Protein AF-A0A2V9SUU8-F1 (afdb_monomer_lite)

Radius of gyration: 11.86 Å; chains: 1; bounding box: 28×24×31 Å

Foldseek 3Di:
DVLLCVLVVLLVVLVPDPPPVVSVVSLVVSLVSLVVSLVVCVVVVPPPSNVVSVVSNVVSVVVVVD

Secondary structure (DSSP, 8-state):
--GGGHHHHHHHHHHS---HHHHHHHHHHHHHHHHHHHHHHHHTT-HHHHHHHHHHHHHHHHHTT-

Sequence (66 aa):
MAEHLEWIRLYRSALQETDPAKQQARIEEAKRMMKQALRLAVEYEDSDQRRTISEALSHLENIRRS

Structure (mmCIF, N/CA/C/O backbone):
data_AF-A0A2V9SUU8-F1
#
_entry.id   AF-A0A2V9SUU8-F1
#
loop_
_atom_site.group_PDB
_atom_site.id
_atom_site.type_symbol
_atom_site.label_atom_id
_atom_site.label_alt_id
_atom_site.label_comp_id
_atom_site.label_asym_id
_atom_site.label_entity_id
_atom_site.label_seq_id
_atom_site.pdbx_PDB_ins_code
_atom_site.Cartn_x
_atom_site.Cartn_y
_atom_site.Cartn_z
_atom_site.occupancy
_atom_site.B_iso_or_equiv
_atom_site.auth_seq_id
_atom_site.auth_comp_id
_atom_site.auth_asym_id
_atom_site.auth_atom_id
_atom_site.pdbx_PDB_model_num
ATOM 1 N N . MET A 1 1 ? 10.082 -13.621 -8.481 1.00 45.62 1 MET A N 1
ATOM 2 C CA . MET A 1 1 ? 8.859 -13.183 -9.200 1.00 45.62 1 MET A CA 1
ATOM 3 C C . MET A 1 1 ? 7.647 -13.007 -8.278 1.00 45.62 1 MET A C 1
ATOM 5 O O . MET A 1 1 ? 6.969 -12.004 -8.439 1.00 45.62 1 MET A O 1
ATOM 9 N N . ALA A 1 2 ? 7.379 -13.885 -7.297 1.00 53.75 2 ALA A N 1
ATOM 10 C CA . ALA A 1 2 ? 6.210 -13.753 -6.404 1.00 53.75 2 ALA A CA 1
ATOM 11 C C . ALA A 1 2 ? 6.320 -12.651 -5.322 1.00 53.75 2 ALA A C 1
ATOM 13 O O . ALA A 1 2 ? 5.315 -12.030 -4.986 1.00 53.75 2 ALA A O 1
ATOM 14 N N . GLU A 1 3 ? 7.526 -12.356 -4.825 1.00 59.03 3 GLU A N 1
ATOM 15 C CA . GLU A 1 3 ? 7.747 -11.356 -3.758 1.00 59.03 3 GLU A CA 1
ATOM 16 C C . GLU A 1 3 ? 7.332 -9.930 -4.164 1.00 59.03 3 GLU A C 1
ATOM 18 O O . GLU A 1 3 ? 6.873 -9.152 -3.331 1.00 59.03 3 GLU A O 1
ATOM 23 N N . HIS A 1 4 ? 7.388 -9.592 -5.461 1.00 63.91 4 HIS A N 1
ATOM 24 C CA . HIS A 1 4 ? 7.024 -8.252 -5.934 1.00 63.91 4 HIS A CA 1
ATOM 25 C C . HIS A 1 4 ? 5.522 -7.942 -5.818 1.00 63.91 4 HIS A C 1
ATOM 27 O O . HIS A 1 4 ? 5.158 -6.774 -5.891 1.00 63.91 4 HIS A O 1
ATOM 33 N N . LEU A 1 5 ? 4.653 -8.948 -5.637 1.00 77.31 5 LEU A N 1
ATOM 34 C CA . LEU A 1 5 ? 3.200 -8.770 -5.478 1.00 77.31 5 LEU A CA 1
ATOM 35 C C . LEU A 1 5 ? 2.737 -8.931 -4.028 1.00 77.31 5 LEU A C 1
ATOM 37 O O . LEU A 1 5 ? 1.559 -8.721 -3.730 1.00 77.31 5 LEU A O 1
ATOM 41 N N . GLU A 1 6 ? 3.637 -9.280 -3.108 1.00 88.50 6 GLU A N 1
ATOM 42 C CA . GLU A 1 6 ? 3.279 -9.496 -1.705 1.00 88.50 6 GLU A CA 1
ATOM 43 C C . GLU A 1 6 ? 2.715 -8.225 -1.055 1.00 88.50 6 GLU A C 1
ATOM 45 O O . GLU A 1 6 ? 1.774 -8.287 -0.256 1.00 88.50 6 GLU A O 1
ATOM 50 N N . TRP A 1 7 ? 3.198 -7.055 -1.484 1.00 91.75 7 TRP A N 1
ATOM 51 C CA . TRP A 1 7 ? 2.679 -5.771 -1.02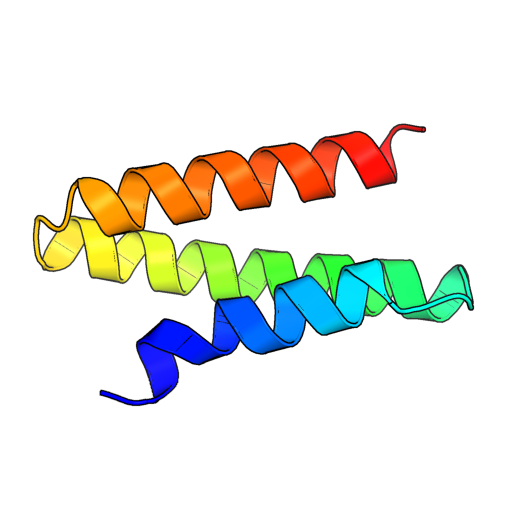3 1.00 91.75 7 TRP A CA 1
ATOM 52 C C . TRP A 1 7 ? 1.184 -5.586 -1.335 1.00 91.75 7 TRP A C 1
ATOM 54 O O . TRP A 1 7 ? 0.486 -4.968 -0.536 1.00 91.75 7 TRP A O 1
ATOM 64 N N . ILE A 1 8 ? 0.654 -6.164 -2.426 1.00 93.56 8 ILE A N 1
ATOM 65 C CA . ILE A 1 8 ? -0.778 -6.085 -2.776 1.00 93.56 8 ILE A CA 1
ATOM 66 C C . ILE A 1 8 ? -1.615 -6.867 -1.765 1.00 93.56 8 ILE A C 1
ATOM 68 O O . ILE A 1 8 ? -2.676 -6.405 -1.336 1.00 93.56 8 ILE A O 1
ATOM 72 N N . ARG A 1 9 ? -1.144 -8.056 -1.369 1.00 94.00 9 ARG A N 1
ATOM 73 C CA . ARG A 1 9 ? -1.828 -8.899 -0.381 1.00 94.00 9 ARG A CA 1
ATOM 74 C C . ARG A 1 9 ? -1.905 -8.185 0.965 1.00 94.00 9 ARG A C 1
ATOM 76 O O . ARG A 1 9 ? -2.978 -8.122 1.561 1.00 94.00 9 ARG A O 1
ATOM 83 N N . LEU A 1 10 ? -0.786 -7.619 1.412 1.00 94.44 10 LEU A N 1
ATOM 84 C CA . LEU A 1 10 ? -0.706 -6.900 2.684 1.00 94.44 10 LEU A CA 1
ATOM 85 C C . LEU A 1 10 ? -1.513 -5.602 2.658 1.00 94.44 10 LEU A C 1
ATOM 87 O O . LEU A 1 10 ? -2.242 -5.324 3.605 1.00 94.44 10 LEU A O 1
ATOM 91 N N . TYR A 1 11 ? -1.474 -4.865 1.548 1.00 94.81 11 TYR A N 1
ATOM 92 C CA . TYR A 1 11 ? -2.313 -3.688 1.334 1.00 94.81 11 TYR A CA 1
ATOM 93 C C . TYR A 1 11 ? -3.802 -4.024 1.488 1.00 94.81 11 TYR A C 1
ATOM 95 O O . TYR A 1 11 ? -4.496 -3.402 2.289 1.00 94.81 11 TYR A O 1
ATOM 103 N N . ARG A 1 12 ? -4.294 -5.063 0.801 1.00 94.31 12 ARG A N 1
ATOM 104 C CA . ARG A 1 12 ? -5.692 -5.508 0.938 1.00 94.31 12 ARG A CA 1
ATOM 105 C C . ARG A 1 12 ? -6.014 -5.950 2.365 1.00 94.31 12 ARG A C 1
ATOM 107 O O . ARG A 1 12 ? -7.061 -5.587 2.888 1.00 94.31 12 ARG A O 1
ATOM 114 N N . SER A 1 13 ? -5.103 -6.680 3.006 1.00 94.44 13 SER A N 1
ATOM 115 C CA . SER A 1 13 ? -5.279 -7.140 4.387 1.00 94.44 13 SER A CA 1
ATOM 116 C C . SER A 1 13 ? -5.333 -5.996 5.403 1.00 94.44 13 SER A C 1
ATOM 118 O O . SER A 1 13 ? -5.998 -6.147 6.429 1.00 94.44 13 SER A O 1
ATOM 120 N N . ALA A 1 14 ? -4.640 -4.885 5.142 1.00 93.62 14 ALA A N 1
ATOM 121 C CA . ALA A 1 14 ? -4.696 -3.674 5.954 1.00 93.62 14 ALA A CA 1
ATOM 122 C C . ALA A 1 14 ? -6.030 -2.931 5.776 1.00 93.62 14 ALA A C 1
ATOM 124 O O . ALA A 1 14 ? -6.597 -2.454 6.754 1.00 93.62 14 ALA A O 1
ATOM 125 N N . LEU A 1 15 ? -6.570 -2.888 4.552 1.00 93.38 15 LEU A N 1
ATOM 126 C CA . LEU A 1 15 ? -7.875 -2.275 4.272 1.00 93.38 15 LEU A CA 1
ATOM 127 C C . LEU A 1 15 ? -9.059 -3.074 4.829 1.00 93.38 15 LEU A C 1
ATOM 129 O O . LEU A 1 15 ? -10.082 -2.494 5.173 1.00 93.38 15 LEU A O 1
ATOM 133 N N . GLN A 1 16 ? -8.935 -4.399 4.882 1.00 94.56 16 GLN A N 1
ATOM 134 C CA . GLN A 1 16 ? -9.995 -5.299 5.345 1.00 94.56 16 GLN A CA 1
ATOM 135 C C . GLN A 1 16 ? -9.966 -5.551 6.858 1.00 94.56 16 GLN A C 1
ATOM 137 O O . GLN A 1 16 ? -10.863 -6.213 7.373 1.00 94.56 16 GLN A O 1
ATOM 142 N N . GLU A 1 17 ? -8.940 -5.081 7.574 1.00 93.56 17 GLU A N 1
ATOM 143 C CA . GLU A 1 17 ? -8.886 -5.223 9.029 1.00 93.56 17 GLU A CA 1
ATOM 144 C C . GLU A 1 17 ? -9.848 -4.242 9.696 1.00 93.56 17 GLU A C 1
ATOM 146 O O . GLU A 1 17 ? -9.775 -3.036 9.476 1.00 93.56 17 GLU A O 1
ATOM 151 N N . THR A 1 18 ? -10.740 -4.784 10.517 1.00 90.81 18 THR A N 1
ATOM 152 C CA . THR A 1 18 ? -11.785 -4.043 11.226 1.00 90.81 18 THR A CA 1
ATOM 153 C C . THR A 1 18 ? -11.397 -3.724 12.665 1.00 90.81 18 THR A C 1
ATOM 155 O O . THR A 1 18 ? -11.994 -2.842 13.270 1.00 90.81 18 THR A O 1
ATOM 158 N N . ASP A 1 19 ? -10.434 -4.455 13.233 1.00 93.06 19 ASP A N 1
ATOM 159 C CA . ASP A 1 19 ? -9.877 -4.198 14.561 1.00 93.06 19 ASP A CA 1
ATOM 160 C C . ASP A 1 19 ? -8.853 -3.050 14.474 1.00 93.06 19 ASP A C 1
ATOM 162 O O . ASP A 1 19 ? -7.776 -3.256 13.907 1.00 93.06 19 ASP A O 1
ATOM 166 N N . PRO A 1 20 ? -9.122 -1.862 15.052 1.00 86.75 20 PRO A N 1
ATOM 167 C CA . PRO A 1 20 ? -8.245 -0.697 14.907 1.00 86.75 20 PRO A CA 1
ATOM 168 C C . PRO A 1 20 ? -6.820 -0.936 15.420 1.00 86.75 20 PRO A C 1
ATOM 170 O O . PRO A 1 20 ? -5.851 -0.435 14.843 1.00 86.75 20 PRO A O 1
ATOM 173 N N . ALA A 1 21 ? -6.664 -1.745 16.476 1.00 87.56 21 ALA A N 1
ATOM 174 C CA . ALA A 1 21 ? -5.353 -2.047 17.042 1.00 87.56 21 ALA A CA 1
ATOM 175 C C . ALA A 1 21 ? -4.519 -2.917 16.088 1.00 87.56 21 ALA A C 1
ATOM 177 O O . ALA A 1 21 ? -3.311 -2.715 15.943 1.00 87.56 21 ALA A O 1
ATOM 178 N N . LYS A 1 22 ? -5.164 -3.858 15.389 1.00 92.50 22 LYS A N 1
ATOM 179 C CA . LYS A 1 22 ? -4.507 -4.705 14.380 1.00 92.50 22 LYS A CA 1
ATOM 180 C C . LYS A 1 22 ? -4.351 -3.995 13.044 1.00 92.50 22 LYS A C 1
ATOM 182 O O . LYS A 1 22 ? -3.362 -4.228 12.348 1.00 92.50 22 LYS A O 1
ATOM 187 N N . GLN A 1 23 ? -5.286 -3.114 12.700 1.00 92.06 23 GLN A N 1
ATOM 188 C CA . GLN A 1 23 ? -5.272 -2.359 11.456 1.00 92.06 23 GLN A CA 1
ATOM 189 C C . GLN A 1 23 ? -4.014 -1.501 11.377 1.00 92.06 23 GLN A C 1
ATOM 191 O O . GLN A 1 23 ? -3.314 -1.540 10.368 1.00 92.06 23 GLN A O 1
ATOM 196 N N . GLN A 1 24 ? -3.648 -0.828 12.470 1.00 90.62 24 GLN A N 1
ATOM 197 C CA . GLN A 1 24 ? -2.426 -0.030 12.514 1.00 90.62 24 GLN A CA 1
ATOM 198 C C . GLN A 1 24 ? -1.165 -0.871 12.258 1.00 90.62 24 GLN A C 1
ATOM 200 O O . GLN A 1 24 ? -0.298 -0.465 11.481 1.00 90.62 24 GLN A O 1
ATOM 205 N N . ALA A 1 25 ? -1.063 -2.058 12.86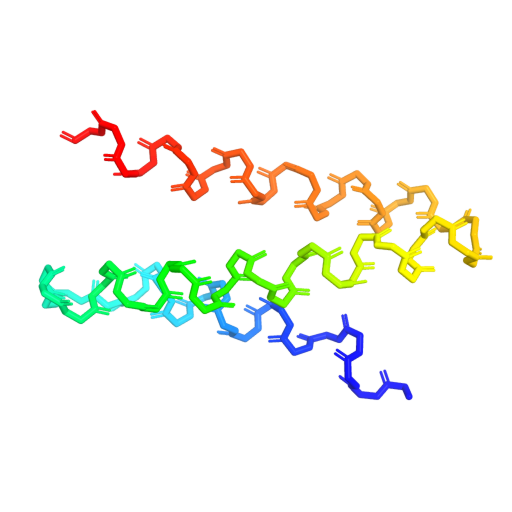5 1.00 93.31 25 ALA A N 1
ATOM 206 C CA . ALA A 1 25 ? 0.071 -2.956 12.652 1.00 93.31 25 ALA A CA 1
ATOM 207 C C . ALA A 1 25 ? 0.151 -3.441 11.193 1.00 93.31 25 ALA A C 1
ATOM 209 O O . ALA A 1 25 ? 1.227 -3.412 10.593 1.00 93.31 25 ALA A O 1
ATOM 210 N N . ARG A 1 26 ? -0.991 -3.809 10.596 1.00 93.94 26 ARG A N 1
ATOM 211 C CA . ARG A 1 26 ? -1.063 -4.234 9.189 1.00 93.94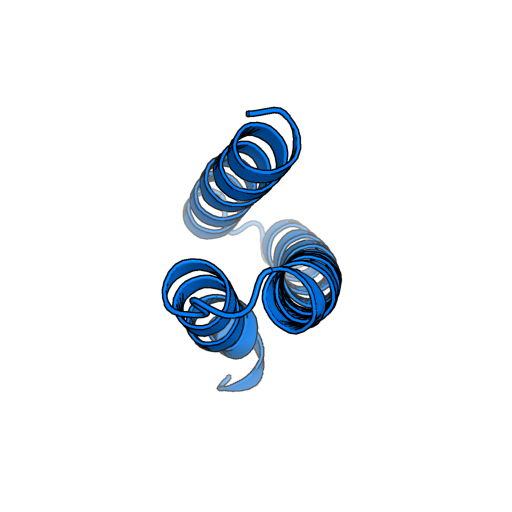 26 ARG A CA 1
ATOM 212 C C . ARG A 1 26 ? -0.771 -3.106 8.208 1.00 93.94 26 ARG A C 1
ATOM 214 O O . ARG A 1 26 ? -0.122 -3.346 7.195 1.00 93.94 26 ARG A O 1
ATOM 221 N N . ILE A 1 27 ? -1.207 -1.880 8.502 1.00 93.75 27 ILE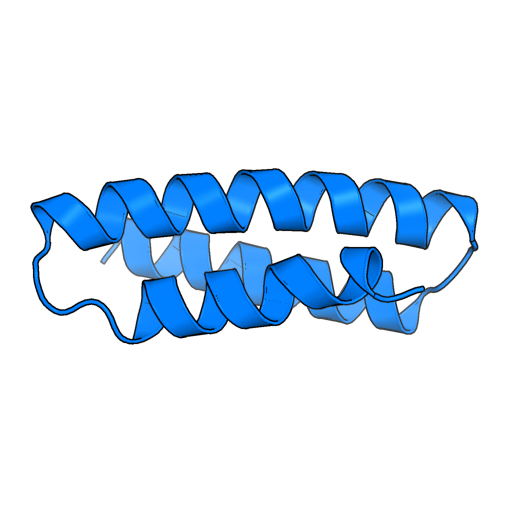 A N 1
ATOM 222 C CA . ILE A 1 27 ? -0.863 -0.699 7.704 1.00 93.75 27 ILE A CA 1
ATOM 223 C C . ILE A 1 27 ? 0.656 -0.508 7.699 1.00 93.75 27 ILE A C 1
ATOM 225 O O . ILE A 1 27 ? 1.244 -0.346 6.633 1.00 93.75 27 ILE A O 1
ATOM 229 N N . GLU A 1 28 ? 1.318 -0.561 8.857 1.00 94.25 28 GLU A N 1
ATOM 230 C CA . GLU A 1 28 ? 2.776 -0.394 8.919 1.00 94.25 28 GLU A CA 1
ATOM 231 C C . GLU A 1 28 ? 3.531 -1.531 8.214 1.00 94.25 28 GLU A C 1
ATOM 233 O O . GLU A 1 28 ? 4.519 -1.276 7.521 1.00 94.25 28 GLU A O 1
ATOM 238 N N . GLU A 1 29 ? 3.053 -2.771 8.323 1.00 94.56 29 GLU A N 1
ATOM 239 C CA . GLU A 1 29 ? 3.597 -3.917 7.587 1.00 94.56 29 GLU A CA 1
ATOM 240 C C . GLU A 1 29 ? 3.460 -3.734 6.066 1.00 94.56 29 GLU A C 1
ATOM 242 O O . GLU A 1 29 ? 4.453 -3.817 5.336 1.00 94.56 29 GLU A O 1
ATOM 247 N N . ALA A 1 30 ? 2.261 -3.382 5.590 1.00 95.06 30 ALA A N 1
ATOM 248 C CA . ALA A 1 30 ? 2.011 -3.095 4.183 1.00 95.06 30 ALA A CA 1
ATOM 249 C C . ALA A 1 30 ? 2.916 -1.962 3.678 1.00 95.06 30 ALA A C 1
ATOM 251 O O . ALA A 1 30 ? 3.578 -2.114 2.653 1.00 95.06 30 ALA A O 1
ATOM 252 N N . LYS A 1 31 ? 3.044 -0.861 4.431 1.00 95.25 31 LYS A N 1
ATOM 253 C CA . LYS A 1 31 ? 3.921 0.264 4.065 1.00 95.25 31 LYS A CA 1
ATOM 254 C C . LYS A 1 31 ? 5.388 -0.147 3.948 1.00 95.25 31 LYS A C 1
ATOM 256 O O . LYS A 1 31 ? 6.079 0.348 3.056 1.00 95.25 31 LYS A O 1
ATOM 261 N N . ARG A 1 32 ? 5.891 -1.022 4.827 1.00 94.81 32 ARG A N 1
ATOM 262 C CA . ARG A 1 32 ? 7.276 -1.526 4.743 1.00 94.81 32 ARG A CA 1
ATOM 263 C C . ARG A 1 32 ? 7.497 -2.312 3.455 1.00 94.81 32 ARG A C 1
ATOM 265 O O . ARG A 1 32 ? 8.447 -2.007 2.734 1.00 94.81 32 ARG A O 1
ATOM 272 N N . MET A 1 33 ? 6.600 -3.242 3.135 1.00 94.44 33 MET A N 1
ATOM 273 C CA . MET A 1 33 ? 6.704 -4.049 1.915 1.00 94.44 33 MET A CA 1
ATOM 274 C C . MET A 1 33 ? 6.522 -3.211 0.648 1.00 94.44 33 MET A C 1
ATOM 276 O O . MET A 1 33 ? 7.284 -3.358 -0.302 1.00 94.44 33 MET A O 1
ATOM 280 N N . MET A 1 34 ? 5.595 -2.252 0.650 1.00 95.12 34 MET A N 1
ATOM 281 C CA . MET A 1 34 ? 5.409 -1.315 -0.462 1.00 95.12 34 MET A CA 1
ATOM 282 C C . MET A 1 34 ? 6.655 -0.459 -0.708 1.00 95.12 34 MET A C 1
ATOM 284 O O . MET A 1 34 ? 7.042 -0.260 -1.852 1.00 95.12 34 MET A O 1
ATOM 288 N N . LYS A 1 35 ? 7.347 0.004 0.342 1.00 94.81 35 LYS A N 1
ATOM 289 C CA . LYS A 1 35 ? 8.615 0.739 0.183 1.00 94.81 35 LYS A CA 1
ATOM 290 C C . LYS A 1 35 ? 9.722 -0.121 -0.428 1.00 94.81 35 LYS A C 1
ATOM 292 O O . LYS A 1 35 ? 10.525 0.408 -1.189 1.00 94.81 35 LYS A O 1
ATOM 297 N N . GLN A 1 36 ? 9.784 -1.412 -0.101 1.00 93.88 36 GLN A N 1
ATOM 298 C CA . GLN A 1 36 ? 10.732 -2.337 -0.731 1.00 93.88 36 GLN A CA 1
ATOM 299 C C . GLN A 1 36 ? 10.372 -2.570 -2.202 1.00 93.88 36 GLN A C 1
ATOM 301 O O . GLN A 1 36 ? 11.223 -2.401 -3.070 1.00 93.88 36 GLN A O 1
ATOM 306 N N . ALA A 1 37 ? 9.099 -2.848 -2.491 1.00 93.25 37 ALA A N 1
ATOM 307 C CA . ALA A 1 37 ? 8.607 -3.018 -3.854 1.00 93.25 37 ALA A CA 1
ATOM 308 C C . ALA A 1 37 ? 8.822 -1.759 -4.713 1.00 93.25 37 ALA A C 1
ATOM 310 O O . ALA A 1 37 ? 9.134 -1.873 -5.893 1.00 93.25 37 ALA A O 1
ATOM 311 N N . LEU A 1 38 ? 8.720 -0.563 -4.121 1.00 94.19 38 LEU A N 1
ATOM 312 C CA . LEU A 1 38 ? 9.005 0.696 -4.808 1.00 94.19 38 LEU A CA 1
ATOM 313 C C . LEU A 1 38 ? 10.481 0.814 -5.205 1.00 94.19 38 LEU A C 1
ATOM 315 O O . LEU A 1 38 ? 10.766 1.277 -6.304 1.00 94.19 38 LEU A O 1
ATOM 319 N N . ARG A 1 39 ? 11.415 0.392 -4.339 1.00 93.56 39 ARG A N 1
ATOM 320 C CA . ARG A 1 39 ? 12.853 0.379 -4.669 1.00 93.56 39 ARG A CA 1
ATOM 321 C C . ARG A 1 39 ? 13.137 -0.564 -5.831 1.00 93.56 39 ARG A C 1
ATOM 323 O O . ARG A 1 39 ? 13.780 -0.146 -6.782 1.00 93.56 39 ARG A O 1
ATOM 330 N N . LEU A 1 40 ? 12.574 -1.772 -5.798 1.00 91.81 40 LEU A N 1
ATOM 331 C CA . LEU A 1 40 ? 12.708 -2.733 -6.895 1.00 91.81 40 LEU A CA 1
ATOM 332 C C . LEU A 1 40 ? 12.127 -2.182 -8.201 1.00 91.81 40 LEU A C 1
ATOM 334 O O . LEU A 1 40 ? 12.760 -2.272 -9.242 1.00 91.81 40 LEU A O 1
ATOM 338 N N . ALA A 1 41 ? 10.954 -1.549 -8.157 1.00 92.12 41 ALA A N 1
ATOM 339 C CA . ALA A 1 41 ? 10.358 -0.941 -9.344 1.00 92.12 41 ALA A CA 1
ATOM 340 C C . ALA A 1 41 ? 11.197 0.234 -9.895 1.00 92.12 41 ALA A C 1
ATOM 342 O O . ALA A 1 41 ? 11.171 0.502 -11.090 1.00 92.12 41 ALA A O 1
ATOM 343 N N . VAL A 1 42 ? 11.970 0.933 -9.054 1.00 93.12 42 VAL A N 1
ATOM 344 C CA . VAL A 1 42 ? 12.979 1.902 -9.518 1.00 93.12 42 VAL A CA 1
ATOM 345 C C . VAL A 1 42 ? 14.166 1.195 -10.166 1.00 93.12 42 VAL A C 1
ATOM 347 O O . VAL A 1 42 ? 14.568 1.601 -11.250 1.00 93.12 42 VAL A O 1
ATOM 350 N N . GLU A 1 43 ? 14.699 0.147 -9.536 1.00 94.50 43 GLU A N 1
ATOM 351 C CA . GLU A 1 43 ? 15.832 -0.637 -10.053 1.00 94.50 43 GLU A CA 1
ATOM 352 C C . GLU A 1 43 ? 15.525 -1.305 -11.401 1.00 94.50 43 GLU A C 1
ATOM 354 O O . GLU A 1 43 ? 16.395 -1.370 -12.264 1.00 94.50 43 GLU A O 1
ATOM 359 N N . TYR A 1 44 ? 14.287 -1.760 -11.601 1.00 92.00 44 TYR A N 1
ATOM 360 C CA . TYR A 1 44 ? 13.816 -2.356 -12.854 1.00 92.00 44 TYR A CA 1
ATOM 361 C C . TYR A 1 44 ? 13.254 -1.339 -13.856 1.00 92.00 44 TYR A C 1
ATOM 363 O O . TYR A 1 44 ? 12.739 -1.745 -14.893 1.00 92.00 44 TYR A O 1
ATOM 371 N N . GLU A 1 45 ? 13.319 -0.039 -13.549 1.00 94.06 45 GLU A N 1
ATOM 372 C CA . GLU A 1 45 ? 12.759 1.040 -14.375 1.00 94.06 45 GLU A CA 1
ATOM 373 C C . GLU A 1 45 ? 11.255 0.873 -14.699 1.00 94.06 45 GLU A C 1
ATOM 375 O O . GLU A 1 45 ? 10.739 1.442 -15.660 1.00 94.06 45 GLU A O 1
ATOM 380 N N . ASP A 1 46 ? 10.516 0.150 -13.852 1.00 94.06 46 ASP A N 1
ATOM 381 C CA . ASP A 1 46 ? 9.081 -0.089 -14.000 1.00 94.06 46 ASP A CA 1
ATOM 382 C C . ASP A 1 46 ? 8.279 1.123 -13.492 1.00 94.06 46 ASP A C 1
ATOM 384 O O . ASP A 1 46 ? 7.937 1.263 -12.308 1.00 94.06 46 ASP A O 1
ATOM 388 N N . SER A 1 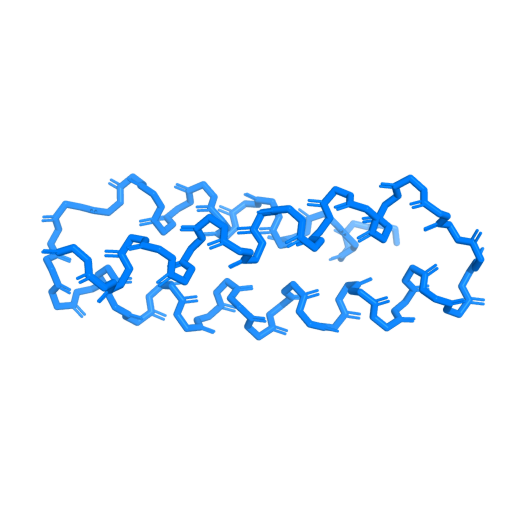47 ? 8.003 2.053 -14.408 1.00 93.19 47 SER A N 1
ATOM 389 C CA . SER A 1 47 ? 7.253 3.278 -14.122 1.00 93.19 47 SER A CA 1
ATOM 390 C C . SER A 1 47 ? 5.818 3.019 -13.665 1.00 93.19 47 SER A C 1
ATOM 392 O O . SER A 1 47 ? 5.314 3.751 -12.805 1.00 93.19 47 SER A O 1
ATOM 394 N N . ASP A 1 48 ? 5.170 1.987 -14.203 1.00 94.56 48 ASP A N 1
ATOM 395 C CA . ASP A 1 48 ? 3.769 1.675 -13.922 1.00 94.56 48 ASP A CA 1
ATOM 396 C C . ASP A 1 48 ? 3.630 1.088 -12.520 1.00 94.56 48 ASP A C 1
ATOM 398 O O . ASP A 1 48 ? 2.791 1.528 -11.721 1.00 94.56 48 ASP A O 1
ATOM 402 N N . GLN A 1 49 ? 4.525 0.168 -12.160 1.00 92.62 49 GLN A N 1
ATOM 403 C CA . GLN A 1 49 ? 4.588 -0.389 -10.820 1.00 92.62 49 GLN A CA 1
ATOM 404 C C . GLN A 1 49 ? 4.968 0.686 -9.793 1.00 92.62 49 GLN A C 1
ATOM 406 O O . GLN A 1 49 ? 4.330 0.780 -8.740 1.00 92.62 49 GLN A O 1
ATOM 411 N N . ARG A 1 50 ? 5.934 1.564 -10.097 1.00 94.69 50 ARG A N 1
ATOM 412 C CA . ARG A 1 50 ? 6.278 2.703 -9.225 1.00 94.69 50 ARG A CA 1
ATOM 413 C C . ARG A 1 50 ? 5.083 3.606 -8.942 1.00 94.69 50 ARG A C 1
ATOM 415 O O . ARG A 1 50 ? 4.864 3.992 -7.788 1.00 94.69 50 ARG A O 1
ATOM 422 N N . ARG A 1 51 ? 4.331 3.968 -9.986 1.00 96.31 51 ARG A N 1
ATOM 423 C CA . ARG A 1 51 ? 3.149 4.824 -9.864 1.00 96.31 51 ARG A CA 1
ATOM 424 C C . ARG A 1 51 ? 2.090 4.149 -9.001 1.00 96.31 51 ARG A C 1
ATOM 426 O O . ARG A 1 51 ? 1.653 4.735 -8.013 1.00 96.31 51 ARG A O 1
ATOM 433 N N . THR A 1 52 ? 1.766 2.899 -9.315 1.00 95.44 52 THR A N 1
ATOM 434 C CA . THR A 1 52 ? 0.756 2.114 -8.596 1.00 95.44 52 THR A CA 1
ATOM 435 C C . THR A 1 52 ? 1.090 1.990 -7.106 1.00 95.44 52 THR A C 1
ATOM 437 O O . THR A 1 52 ? 0.233 2.206 -6.248 1.00 95.44 52 THR A O 1
ATOM 440 N N . ILE A 1 53 ? 2.351 1.695 -6.771 1.00 95.31 53 ILE A N 1
ATOM 441 C CA . ILE A 1 53 ? 2.789 1.578 -5.374 1.00 95.31 53 ILE A CA 1
ATOM 442 C C . ILE A 1 53 ? 2.710 2.929 -4.653 1.00 95.31 53 ILE A C 1
ATOM 444 O O . ILE A 1 53 ? 2.297 2.981 -3.493 1.00 95.31 53 ILE A O 1
ATOM 448 N N . SER A 1 54 ? 3.080 4.023 -5.324 1.00 95.50 54 SER A N 1
ATOM 449 C CA . SER A 1 54 ? 3.045 5.372 -4.741 1.00 95.50 54 SER A CA 1
ATOM 450 C C . SER A 1 54 ? 1.618 5.829 -4.428 1.00 95.50 54 SER A C 1
ATOM 452 O O . SER A 1 54 ? 1.362 6.344 -3.339 1.00 95.50 54 SER A O 1
ATOM 454 N N . GLU A 1 55 ? 0.676 5.589 -5.343 1.00 96.31 55 GLU A N 1
ATOM 455 C CA . GLU A 1 55 ? -0.746 5.895 -5.144 1.00 96.31 55 GLU A CA 1
ATOM 456 C C . GLU A 1 55 ? -1.324 5.090 -3.969 1.00 96.31 55 GLU A C 1
ATOM 458 O O . GLU A 1 55 ? -1.964 5.647 -3.073 1.00 96.31 55 GLU A O 1
ATOM 463 N N . ALA A 1 56 ? -1.022 3.792 -3.903 1.00 95.31 56 ALA A N 1
ATOM 464 C CA . ALA A 1 56 ? -1.495 2.934 -2.823 1.00 95.31 56 ALA A CA 1
ATOM 465 C C . ALA A 1 56 ? -0.861 3.290 -1.456 1.00 95.31 56 ALA A C 1
ATOM 467 O O . ALA A 1 56 ? -1.537 3.223 -0.427 1.00 95.31 56 ALA A O 1
ATOM 468 N N . LEU A 1 57 ? 0.409 3.721 -1.423 1.00 95.19 57 LEU A N 1
ATOM 469 C CA . LEU A 1 57 ? 1.055 4.239 -0.208 1.00 95.19 57 LEU A CA 1
ATOM 470 C C . LEU A 1 57 ? 0.370 5.512 0.298 1.00 95.19 57 LEU A C 1
ATOM 472 O O . LEU A 1 57 ? 0.105 5.624 1.496 1.00 95.19 57 LEU A O 1
ATOM 476 N N . SER A 1 58 ? 0.059 6.446 -0.605 1.00 94.62 58 SER A N 1
ATOM 477 C CA . SER A 1 58 ? -0.657 7.678 -0.261 1.00 94.62 58 SER A CA 1
ATOM 478 C C . SER A 1 58 ? -2.046 7.377 0.309 1.00 94.62 58 SER A C 1
ATOM 480 O O . SER A 1 58 ? -2.444 7.964 1.315 1.00 94.62 58 SER A O 1
ATOM 482 N N . HIS A 1 59 ? -2.751 6.396 -0.260 1.00 94.44 59 HIS A N 1
ATOM 483 C CA . HIS A 1 59 ? -4.046 5.963 0.257 1.00 94.44 59 HIS A CA 1
ATOM 484 C C . HIS A 1 59 ? -3.961 5.452 1.707 1.00 94.44 59 HIS A C 1
ATOM 486 O O . HIS A 1 59 ? -4.725 5.911 2.557 1.00 94.44 59 HIS A O 1
ATOM 492 N N . LEU A 1 60 ? -2.994 4.582 2.029 1.00 91.56 60 LEU A N 1
ATOM 493 C CA . LEU A 1 60 ? -2.793 4.107 3.407 1.00 91.56 60 LEU A CA 1
ATOM 494 C C . LEU A 1 60 ? -2.442 5.241 4.386 1.00 91.56 60 LEU A C 1
ATOM 496 O O . LEU A 1 60 ? -2.812 5.193 5.558 1.00 91.56 60 LEU A O 1
ATOM 500 N N . GLU A 1 61 ? -1.719 6.266 3.931 1.00 89.00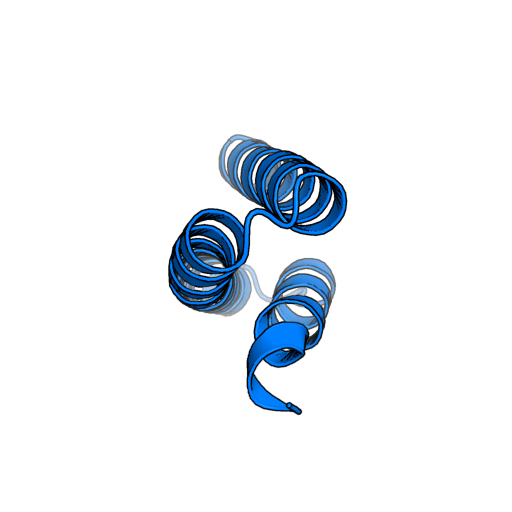 61 GLU A N 1
ATOM 501 C CA . GLU A 1 61 ? -1.381 7.426 4.761 1.00 89.00 61 GLU A CA 1
ATOM 502 C C . GLU A 1 61 ? -2.577 8.313 5.076 1.00 89.00 61 GLU A C 1
ATOM 504 O O . GLU A 1 61 ? -2.631 8.875 6.173 1.00 89.00 61 GLU A O 1
ATOM 509 N N . ASN A 1 62 ? -3.526 8.406 4.148 1.00 89.31 62 ASN A N 1
ATOM 510 C CA . ASN A 1 62 ? -4.759 9.153 4.346 1.00 89.31 62 ASN A CA 1
ATOM 511 C C . ASN A 1 62 ? -5.709 8.421 5.300 1.00 89.31 62 ASN A C 1
ATOM 513 O O . ASN A 1 62 ? -6.256 9.067 6.187 1.00 89.31 62 ASN A O 1
ATOM 517 N N . ILE A 1 63 ? -5.814 7.088 5.208 1.00 83.06 63 ILE A N 1
ATOM 518 C CA . ILE A 1 63 ? -6.607 6.271 6.151 1.00 83.06 63 ILE A CA 1
ATOM 519 C C . ILE A 1 63 ? -6.109 6.431 7.591 1.00 83.06 63 ILE A C 1
ATOM 521 O O . ILE A 1 63 ? -6.897 6.472 8.523 1.00 83.06 63 ILE A O 1
ATOM 525 N N . ARG A 1 64 ? -4.794 6.565 7.798 1.00 68.88 64 ARG A N 1
ATOM 526 C CA . ARG A 1 64 ? -4.231 6.784 9.140 1.00 68.88 64 ARG A CA 1
ATOM 527 C C . ARG A 1 64 ? -4.553 8.174 9.717 1.00 68.88 64 ARG A C 1
ATOM 529 O O . ARG A 1 64 ? -4.365 8.391 10.909 1.00 68.88 64 ARG A O 1
ATOM 536 N N . ARG A 1 65 ? -4.901 9.154 8.877 1.00 66.44 65 ARG A N 1
ATOM 537 C CA . ARG A 1 65 ? -5.136 10.551 9.293 1.00 66.44 65 ARG A CA 1
ATOM 538 C C . ARG A 1 65 ? -6.614 10.873 9.536 1.00 66.44 65 ARG A C 1
ATOM 540 O O . ARG A 1 65 ? -6.872 11.930 10.107 1.00 66.44 65 ARG A O 1
ATOM 547 N N . SER A 1 66 ? -7.534 10.024 9.076 1.00 57.38 66 SER A N 1
ATOM 548 C CA . SER A 1 66 ? -8.983 10.116 9.313 1.00 57.38 66 SER A CA 1
ATOM 549 C C . SER A 1 66 ? -9.377 9.434 10.613 1.00 57.38 66 SER A C 1
ATOM 551 O O . SER A 1 66 ? -10.194 10.024 11.348 1.00 57.38 66 SER A O 1
#

pLDDT: mean 89.38, std 11.05, range [45.62, 96.31]